Protein AF-A0A7C7H061-F1 (afdb_monomer_lite)

Secondary structure (DSSP, 8-state):
-HHHHHHTTHHHHHHHHHHHH-TTTT--SHHHHT-HHHHHHHHHHHHHH-GGGHHHHHHHHHHHHHHHHHTTSS-HHHHHHHHHHHHHTGGGG--

Sequence (95 aa):
DEGVRALSPMMPAVSSNLDSVGVPQAVAGPYVRGDIGTVRKHLEAVSSYAPEYLALYIELALVGLPFAVEKGALAPERSQEIKELLESYRSTDSI

Structure (mmCIF, N/CA/C/O backbone):
data_AF-A0A7C7H061-F1
#
_entry.id   AF-A0A7C7H061-F1
#
loop_
_atom_site.group_PDB
_atom_site.id
_atom_site.type_symbol
_atom_site.label_atom_id
_atom_site.label_alt_id
_atom_site.label_comp_id
_atom_site.label_asym_id
_atom_site.label_entity_id
_atom_site.label_seq_id
_atom_site.pdbx_PDB_ins_code
_atom_site.Cartn_x
_atom_site.Cartn_y
_atom_site.Cartn_z
_atom_site.occupancy
_atom_site.B_iso_or_equiv
_atom_site.auth_seq_id
_atom_site.auth_comp_id
_atom_site.auth_asym_id
_atom_site.auth_atom_id
_atom_site.pdbx_PDB_model_num
ATOM 1 N N . ASP A 1 1 ? -14.586 -18.060 -7.773 1.00 83.44 1 ASP A N 1
ATOM 2 C CA . ASP A 1 1 ? -14.445 -17.975 -9.245 1.00 83.44 1 ASP A CA 1
ATOM 3 C C . ASP A 1 1 ? -13.987 -16.618 -9.758 1.00 83.44 1 ASP A C 1
ATOM 5 O O . ASP A 1 1 ? -12.961 -16.559 -10.423 1.00 83.44 1 ASP A O 1
ATOM 9 N N . GLU A 1 2 ? -14.688 -15.524 -9.457 1.00 91.50 2 GLU A N 1
ATOM 10 C CA . GLU A 1 2 ? -14.324 -14.191 -9.969 1.00 91.50 2 GLU A CA 1
ATOM 11 C C . GLU A 1 2 ? -12.981 -13.674 -9.429 1.00 91.50 2 GLU A C 1
ATOM 13 O O . GLU A 1 2 ? -12.128 -13.266 -10.212 1.00 91.50 2 GLU A O 1
ATOM 18 N N . GLY A 1 3 ? -12.733 -13.807 -8.120 1.00 90.38 3 GLY A N 1
ATOM 19 C CA . GLY A 1 3 ? -11.450 -13.425 -7.516 1.00 90.38 3 GLY A CA 1
ATOM 20 C C . GLY A 1 3 ? -10.255 -14.195 -8.090 1.00 90.38 3 GLY A C 1
ATOM 21 O O . GLY A 1 3 ? -9.225 -13.601 -8.379 1.00 90.38 3 GLY A O 1
ATOM 22 N N . VAL A 1 4 ? -10.402 -15.499 -8.349 1.00 93.31 4 VAL A N 1
ATOM 23 C CA . VAL A 1 4 ? -9.344 -16.305 -8.987 1.00 93.31 4 VAL A CA 1
ATOM 24 C C . VAL A 1 4 ? -9.085 -15.827 -10.416 1.00 93.31 4 VAL A C 1
ATOM 26 O O . VAL A 1 4 ? -7.929 -15.667 -10.793 1.00 93.31 4 VAL A O 1
ATOM 29 N N . ARG A 1 5 ? -10.135 -15.529 -11.195 1.00 95.00 5 ARG A N 1
ATOM 30 C CA . ARG A 1 5 ? -9.982 -14.966 -12.549 1.00 95.00 5 ARG A CA 1
ATOM 31 C C . ARG A 1 5 ? -9.294 -13.599 -12.548 1.00 95.00 5 ARG A C 1
ATOM 33 O O . ARG A 1 5 ? -8.546 -13.316 -13.476 1.00 95.00 5 ARG A O 1
ATOM 40 N N . ALA A 1 6 ? -9.521 -12.780 -11.523 1.00 91.62 6 ALA A N 1
ATOM 41 C CA . ALA A 1 6 ? -8.875 -11.478 -11.386 1.00 91.62 6 ALA A CA 1
ATOM 42 C C . ALA A 1 6 ? -7.411 -11.585 -10.915 1.00 91.62 6 ALA A C 1
ATOM 44 O O . ALA A 1 6 ? -6.542 -10.913 -11.463 1.00 91.62 6 ALA A O 1
ATOM 45 N N . LEU A 1 7 ? -7.125 -12.436 -9.923 1.00 92.88 7 LEU A N 1
ATOM 46 C CA . LEU A 1 7 ? -5.815 -12.510 -9.262 1.00 92.88 7 LEU A CA 1
ATOM 47 C C . LEU A 1 7 ? -4.822 -13.444 -9.963 1.00 92.88 7 LEU A C 1
ATOM 49 O O . LEU A 1 7 ? -3.625 -13.168 -9.972 1.00 92.88 7 LEU A O 1
ATOM 53 N N . SER A 1 8 ? -5.290 -14.540 -10.567 1.00 95.81 8 SER A N 1
ATOM 54 C CA . SER A 1 8 ? -4.427 -15.516 -11.245 1.00 95.81 8 SER A CA 1
ATOM 55 C C . SER A 1 8 ? -3.492 -14.896 -12.298 1.00 95.81 8 SER A C 1
ATOM 57 O O . SER A 1 8 ? -2.301 -15.209 -12.246 1.00 95.81 8 SER A O 1
ATOM 59 N N . PRO A 1 9 ? -3.932 -13.981 -13.191 1.00 95.31 9 PRO A N 1
ATOM 60 C CA . PRO A 1 9 ? -3.025 -13.347 -14.151 1.00 95.31 9 PRO A CA 1
ATOM 61 C C . PRO A 1 9 ? -2.053 -12.338 -13.519 1.00 95.31 9 PRO A C 1
ATOM 63 O O . PRO A 1 9 ? -1.070 -11.967 -14.158 1.00 95.31 9 PRO A O 1
ATOM 66 N N . MET A 1 10 ? -2.271 -11.901 -12.272 1.00 94.69 10 MET A N 1
ATOM 67 C CA . MET A 1 10 ? -1.364 -10.955 -11.612 1.00 94.69 10 MET A CA 1
ATOM 68 C C . MET A 1 10 ? -0.028 -11.605 -11.248 1.00 94.69 10 MET A C 1
ATOM 70 O O . MET A 1 10 ? 1.004 -10.954 -11.359 1.00 94.69 10 MET A O 1
ATOM 74 N N . MET A 1 11 ? -0.020 -12.887 -10.871 1.00 94.12 11 MET A N 1
ATOM 75 C CA . MET A 1 11 ? 1.212 -13.601 -10.506 1.00 94.12 11 MET A CA 1
ATOM 76 C C . MET A 1 11 ? 2.256 -13.628 -11.640 1.00 94.12 11 MET A C 1
ATOM 78 O O . MET A 1 11 ? 3.379 -13.172 -11.414 1.00 94.12 11 MET A O 1
ATOM 82 N N . PRO A 1 12 ? 1.930 -14.078 -12.872 1.00 95.94 12 PRO A N 1
ATOM 83 C CA . PRO A 1 12 ? 2.887 -14.019 -13.975 1.00 95.94 12 PRO A CA 1
ATOM 84 C C . PRO A 1 12 ? 3.238 -12.578 -14.371 1.00 95.94 12 PRO A C 1
ATOM 86 O O . PRO A 1 12 ? 4.378 -12.326 -14.752 1.00 95.94 12 PRO A O 1
ATOM 89 N N . ALA A 1 13 ? 2.316 -11.617 -14.233 1.00 94.44 13 ALA A N 1
ATOM 90 C CA . ALA A 1 13 ? 2.614 -10.208 -14.495 1.00 94.44 13 ALA A CA 1
ATOM 91 C C . ALA A 1 13 ? 3.655 -9.638 -13.513 1.00 94.44 13 ALA A C 1
ATOM 93 O O . ALA A 1 13 ? 4.556 -8.914 -13.928 1.00 94.44 13 ALA A O 1
ATOM 94 N N . VAL A 1 14 ? 3.577 -9.999 -12.226 1.00 94.00 14 VAL A N 1
ATOM 95 C CA . VAL A 1 14 ? 4.584 -9.621 -11.220 1.00 94.00 14 VAL A CA 1
ATOM 96 C C . VAL A 1 14 ? 5.954 -10.192 -11.588 1.00 94.00 14 VAL A C 1
ATOM 98 O O . VAL A 1 14 ? 6.928 -9.442 -11.592 1.00 94.00 14 VAL A O 1
ATOM 101 N N . SER A 1 15 ? 6.027 -11.476 -11.961 1.00 96.56 15 SER A N 1
ATOM 102 C CA . SER A 1 15 ? 7.283 -12.105 -12.401 1.00 96.56 15 SER A CA 1
ATOM 103 C C . SER A 1 15 ? 7.861 -11.406 -13.632 1.00 96.56 15 SER A C 1
ATOM 105 O O . SER A 1 15 ? 9.020 -11.008 -13.633 1.00 96.56 15 SER A O 1
ATOM 107 N N . SER A 1 16 ? 7.033 -11.179 -14.656 1.00 96.88 16 SER A N 1
ATOM 108 C CA . SER A 1 16 ? 7.465 -10.527 -15.894 1.00 96.88 16 SER A CA 1
ATOM 109 C C . SER A 1 16 ? 7.971 -9.102 -15.659 1.00 96.88 16 SER A C 1
ATOM 111 O O . SER A 1 16 ? 8.944 -8.688 -16.289 1.00 96.88 16 SER A O 1
ATOM 113 N N . ASN A 1 17 ? 7.327 -8.339 -14.769 1.00 94.75 17 ASN A N 1
ATOM 114 C CA . ASN A 1 17 ? 7.776 -6.993 -14.413 1.00 94.75 17 ASN A CA 1
ATOM 115 C C . ASN A 1 17 ? 9.126 -7.037 -13.694 1.00 94.75 17 ASN A C 1
ATOM 117 O O . ASN A 1 17 ? 10.001 -6.227 -13.997 1.00 94.75 17 ASN A O 1
ATOM 121 N N . LEU A 1 18 ? 9.305 -7.989 -12.776 1.00 95.69 18 LEU A N 1
ATOM 122 C CA . LEU A 1 18 ? 10.568 -8.171 -12.071 1.00 95.69 18 LEU A CA 1
ATOM 123 C C . LEU A 1 18 ? 11.715 -8.460 -13.048 1.00 95.69 18 LEU A C 1
ATOM 125 O O . LEU A 1 18 ? 12.742 -7.791 -12.969 1.00 95.69 18 LEU A O 1
ATOM 129 N N . ASP A 1 19 ? 11.508 -9.366 -14.004 1.00 97.62 19 ASP A N 1
ATOM 130 C CA . ASP A 1 19 ? 12.517 -9.720 -15.012 1.00 97.62 19 ASP A CA 1
ATOM 131 C C . ASP A 1 19 ? 12.850 -8.552 -15.953 1.00 97.62 19 ASP A C 1
ATOM 133 O O . ASP A 1 19 ? 13.988 -8.404 -16.396 1.00 97.62 19 ASP A O 1
ATOM 137 N N . SER A 1 20 ? 11.860 -7.712 -16.266 1.00 97.06 20 SER A N 1
ATOM 138 C CA . SER A 1 20 ? 12.008 -6.655 -17.273 1.00 97.06 20 SER A CA 1
ATOM 139 C C . SER A 1 20 ? 12.668 -5.387 -16.736 1.00 97.06 20 SER A C 1
ATOM 141 O O . SER A 1 20 ? 13.448 -4.757 -17.448 1.00 97.06 20 SER A O 1
ATOM 143 N N . VAL A 1 21 ? 12.316 -4.964 -15.515 1.00 95.62 21 VAL A N 1
ATOM 144 C CA . VAL A 1 21 ? 12.733 -3.655 -14.977 1.00 95.62 21 VAL A CA 1
ATOM 145 C C . VAL A 1 21 ? 13.384 -3.720 -13.596 1.00 95.62 21 VAL A C 1
ATOM 147 O O . VAL A 1 21 ? 13.908 -2.707 -13.133 1.00 95.62 21 VAL A O 1
ATOM 150 N N . GLY A 1 22 ? 13.382 -4.883 -12.939 1.00 95.38 22 GLY A N 1
ATOM 151 C CA . GLY A 1 22 ? 13.961 -5.056 -11.609 1.00 95.38 22 GLY A CA 1
ATOM 152 C C . GLY A 1 22 ? 13.260 -4.248 -10.509 1.00 95.38 22 GLY A C 1
ATOM 153 O O . GLY A 1 22 ? 12.218 -3.622 -10.710 1.00 95.38 22 GLY A O 1
ATOM 154 N N . VAL A 1 23 ? 13.838 -4.266 -9.309 1.00 93.56 23 VAL A N 1
ATOM 155 C CA . VAL A 1 23 ? 13.406 -3.453 -8.157 1.00 93.56 23 VAL A CA 1
ATOM 156 C C . VAL A 1 23 ? 14.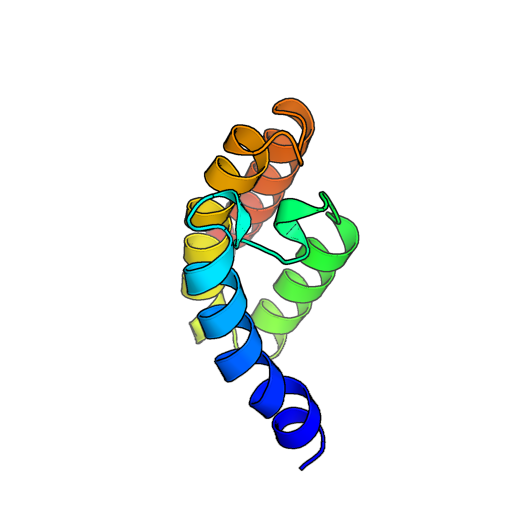223 -2.152 -8.144 1.00 93.56 23 VAL A C 1
ATOM 158 O O . VAL A 1 23 ? 15.420 -2.219 -8.424 1.00 93.56 23 VAL A O 1
ATOM 161 N N . PRO A 1 24 ? 13.618 -0.982 -7.847 1.00 93.81 24 PRO A N 1
ATOM 162 C CA . PRO A 1 24 ? 12.236 -0.777 -7.382 1.00 93.81 24 PRO A CA 1
ATOM 163 C C . PRO A 1 24 ? 11.160 -0.684 -8.477 1.00 93.81 24 PRO A C 1
ATOM 165 O O . PRO A 1 24 ? 9.968 -0.569 -8.176 1.00 93.81 24 PRO A O 1
ATOM 168 N N . GLN A 1 25 ? 11.533 -0.782 -9.751 1.00 94.50 25 GLN A N 1
ATOM 169 C CA . GLN A 1 25 ? 10.681 -0.319 -10.855 1.00 94.50 25 GLN A CA 1
ATOM 170 C C . GLN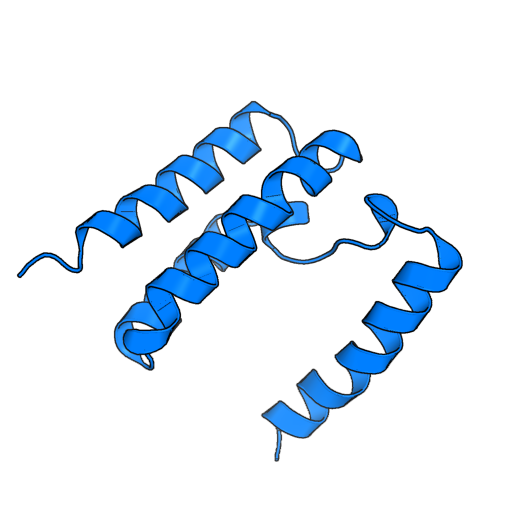 A 1 25 ? 9.463 -1.220 -11.059 1.00 94.50 25 GLN A C 1
ATOM 172 O O . GLN A 1 25 ? 8.374 -0.722 -11.361 1.00 94.50 25 GLN A O 1
ATOM 177 N N . ALA A 1 26 ? 9.622 -2.513 -10.785 1.00 93.69 26 ALA A N 1
ATOM 178 C CA . ALA A 1 26 ? 8.584 -3.530 -10.855 1.00 93.69 26 ALA A CA 1
ATOM 179 C C . ALA A 1 26 ? 7.508 -3.400 -9.763 1.00 93.69 26 ALA A C 1
ATOM 181 O O . ALA A 1 26 ? 6.413 -3.943 -9.920 1.00 93.69 26 ALA A O 1
ATOM 182 N N . VAL A 1 27 ? 7.7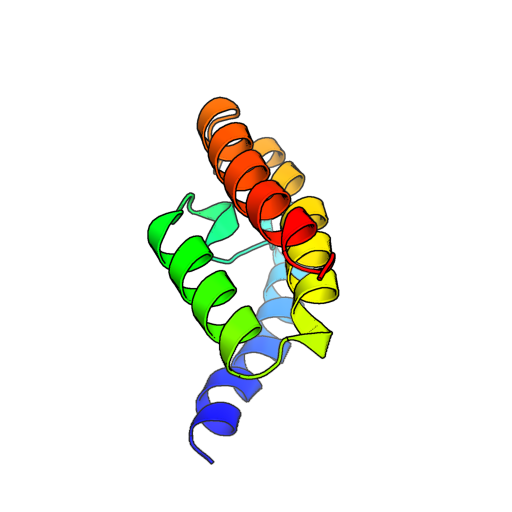85 -2.694 -8.658 1.00 91.75 27 VAL A N 1
ATOM 183 C CA . VAL A 1 27 ? 6.844 -2.577 -7.535 1.00 91.75 27 VAL A CA 1
ATOM 184 C C . VAL A 1 27 ? 5.643 -1.736 -7.963 1.00 91.75 27 VAL A C 1
ATOM 186 O O . VAL A 1 27 ? 5.792 -0.609 -8.433 1.00 91.75 27 VAL A O 1
ATOM 189 N N . ALA A 1 28 ? 4.433 -2.258 -7.789 1.00 89.75 28 ALA A N 1
ATOM 190 C CA . ALA A 1 28 ? 3.187 -1.596 -8.163 1.00 89.75 28 ALA A CA 1
ATOM 191 C C . ALA A 1 28 ? 2.158 -1.676 -7.029 1.00 89.75 28 ALA A C 1
ATOM 193 O O . ALA A 1 28 ? 2.363 -2.352 -6.025 1.00 89.75 28 ALA A O 1
ATOM 194 N N . GLY A 1 29 ? 1.032 -0.985 -7.200 1.00 90.25 29 GLY A N 1
ATOM 195 C CA . GLY A 1 29 ? -0.080 -1.016 -6.253 1.00 90.25 29 GLY A CA 1
ATOM 196 C C . GLY A 1 29 ? -0.508 0.374 -5.785 1.00 90.25 29 GLY A C 1
ATOM 197 O O . GLY A 1 29 ? 0.042 1.383 -6.233 1.00 90.25 29 GLY A O 1
ATOM 198 N N . PRO A 1 30 ? -1.513 0.442 -4.899 1.00 92.19 30 PRO A N 1
ATOM 199 C CA . PRO A 1 30 ? -2.084 1.709 -4.449 1.00 92.19 30 PRO A CA 1
ATOM 200 C C . PRO A 1 30 ? -1.091 2.556 -3.643 1.00 92.19 30 PRO A C 1
ATOM 202 O O . PRO A 1 30 ? -1.105 3.776 -3.776 1.00 92.19 30 PRO A O 1
ATOM 205 N N . TYR A 1 31 ? -0.188 1.931 -2.877 1.00 88.12 31 TYR A N 1
ATOM 206 C CA . TYR A 1 31 ? 0.859 2.642 -2.128 1.00 88.12 31 TYR A CA 1
ATOM 207 C C . TYR A 1 31 ? 1.790 3.396 -3.073 1.00 88.12 31 TYR A C 1
ATOM 209 O O . TYR A 1 31 ? 2.051 4.578 -2.890 1.00 88.12 31 TYR A O 1
ATOM 217 N N . VAL A 1 32 ? 2.214 2.712 -4.141 1.00 87.94 32 VAL A N 1
ATOM 218 C CA . VAL A 1 32 ? 3.135 3.250 -5.143 1.00 87.94 32 VAL A CA 1
ATOM 219 C C . VAL A 1 32 ? 2.555 4.454 -5.873 1.00 87.94 32 VAL A C 1
ATOM 221 O O . VAL A 1 32 ? 3.287 5.380 -6.197 1.00 87.94 32 VAL A O 1
ATOM 224 N N . ARG A 1 33 ? 1.244 4.445 -6.130 1.00 91.88 33 ARG A N 1
ATOM 225 C CA . ARG A 1 33 ? 0.547 5.550 -6.802 1.00 91.88 33 ARG A CA 1
ATOM 226 C C . ARG A 1 33 ? 0.119 6.674 -5.856 1.00 91.88 33 ARG A C 1
ATOM 228 O O . ARG A 1 33 ? -0.396 7.683 -6.320 1.00 91.88 33 ARG A O 1
ATOM 235 N N . GLY A 1 34 ? 0.293 6.510 -4.545 1.00 92.12 34 GLY A N 1
ATOM 236 C CA . GLY A 1 34 ? -0.164 7.491 -3.560 1.00 92.12 34 GLY A CA 1
ATOM 237 C C . GLY A 1 34 ? -1.683 7.516 -3.348 1.00 92.12 34 GLY A C 1
ATOM 238 O O . GLY A 1 34 ? -2.217 8.506 -2.827 1.00 92.12 34 GLY A O 1
ATOM 239 N N . ASP A 1 35 ? -2.382 6.437 -3.721 1.00 96.31 35 ASP A N 1
ATOM 240 C CA . ASP A 1 35 ? -3.840 6.286 -3.646 1.00 96.31 35 ASP A CA 1
ATOM 241 C C . ASP A 1 35 ? -4.300 6.039 -2.193 1.00 96.31 35 ASP A C 1
ATOM 243 O O . ASP A 1 35 ? -4.828 4.974 -1.861 1.00 96.31 35 ASP A O 1
ATOM 247 N N . ILE A 1 36 ? -4.119 7.020 -1.300 1.00 96.12 36 ILE A N 1
ATOM 248 C CA . ILE A 1 36 ? -4.411 6.878 0.141 1.00 96.12 36 ILE A CA 1
ATOM 249 C C . ILE A 1 36 ? -5.856 6.438 0.421 1.00 96.12 36 ILE A C 1
ATOM 251 O O . ILE A 1 36 ? -6.111 5.678 1.350 1.00 96.12 36 ILE A O 1
ATOM 255 N N . GLY A 1 37 ? -6.812 6.878 -0.407 1.00 97.19 37 GLY A N 1
ATOM 256 C CA . GLY A 1 37 ? -8.217 6.494 -0.280 1.00 97.19 37 GLY A CA 1
ATOM 257 C C . GLY A 1 37 ? -8.438 5.003 -0.538 1.00 97.19 37 GLY A C 1
ATOM 258 O O . GLY A 1 37 ? -9.241 4.375 0.144 1.00 97.19 37 GLY A O 1
ATOM 259 N N . THR A 1 38 ? -7.692 4.416 -1.476 1.00 97.38 38 THR A N 1
ATOM 260 C CA . THR A 1 38 ? -7.709 2.968 -1.730 1.00 97.38 38 THR A CA 1
ATOM 261 C C . THR A 1 38 ? -7.038 2.212 -0.588 1.00 97.38 38 THR A C 1
ATOM 263 O O . THR A 1 38 ? -7.577 1.211 -0.128 1.00 97.38 38 THR A O 1
ATOM 266 N N . VAL A 1 39 ? -5.913 2.723 -0.074 1.00 97.00 39 VAL A N 1
ATOM 267 C CA . VAL A 1 39 ? -5.224 2.136 1.088 1.00 97.00 39 VAL A CA 1
ATOM 268 C C . VAL A 1 39 ? -6.147 2.085 2.308 1.00 97.00 39 VAL A C 1
ATOM 270 O O . VAL A 1 39 ? -6.239 1.043 2.951 1.00 97.00 39 VAL A O 1
ATOM 273 N N . ARG A 1 40 ? -6.891 3.163 2.582 1.00 97.75 40 ARG A N 1
ATOM 274 C CA . ARG A 1 40 ? -7.891 3.205 3.659 1.00 97.75 40 ARG A CA 1
ATOM 275 C C . ARG A 1 40 ? -8.984 2.152 3.472 1.00 97.75 40 ARG A C 1
ATOM 277 O O . ARG A 1 40 ? -9.243 1.391 4.394 1.00 97.75 40 ARG A O 1
ATOM 284 N N . LYS A 1 41 ? -9.570 2.056 2.274 1.00 98.19 41 LYS A N 1
ATOM 285 C CA . LYS A 1 41 ? -10.608 1.052 1.973 1.00 98.19 41 LYS A CA 1
ATOM 286 C C . LYS A 1 41 ? -10.109 -0.379 2.167 1.00 98.19 41 LYS A C 1
ATOM 288 O O . LYS A 1 41 ? -10.854 -1.231 2.637 1.00 98.19 41 LYS A O 1
ATOM 293 N N . HIS A 1 42 ? -8.858 -0.653 1.805 1.00 97.38 42 HIS A N 1
ATOM 294 C CA . HIS A 1 42 ? -8.255 -1.959 2.053 1.00 97.38 42 HIS A CA 1
ATOM 295 C C . HIS A 1 42 ? -8.090 -2.232 3.551 1.00 97.38 42 HIS A C 1
ATOM 297 O O . HIS A 1 42 ? -8.447 -3.315 3.994 1.00 97.38 42 HIS A O 1
ATOM 303 N N . LEU A 1 43 ? -7.592 -1.263 4.327 1.00 97.38 43 LEU A N 1
ATOM 304 C CA . LEU A 1 43 ? -7.455 -1.390 5.782 1.00 97.38 43 LEU A CA 1
ATOM 305 C C . LEU A 1 43 ? -8.808 -1.647 6.457 1.00 97.38 43 LEU A C 1
ATOM 307 O O . LEU A 1 43 ? -8.921 -2.560 7.269 1.00 97.38 43 LEU A O 1
ATOM 311 N N . GLU A 1 44 ? -9.847 -0.900 6.074 1.00 97.75 44 GLU A N 1
ATOM 312 C CA . GLU A 1 44 ? -11.225 -1.105 6.543 1.00 97.75 44 GLU A CA 1
ATOM 313 C C . GLU A 1 44 ? -11.737 -2.511 6.199 1.00 97.75 44 GLU A C 1
ATOM 315 O O . GLU A 1 44 ? -12.307 -3.190 7.054 1.00 97.75 44 GLU A O 1
ATOM 320 N N . ALA A 1 45 ? -11.505 -2.975 4.967 1.00 97.56 45 ALA A N 1
ATOM 321 C CA . ALA A 1 45 ? -11.926 -4.300 4.528 1.00 97.56 45 ALA A CA 1
ATOM 322 C C . ALA A 1 45 ? -11.184 -5.420 5.273 1.00 97.56 45 ALA A C 1
ATOM 324 O O . ALA A 1 45 ? -11.823 -6.338 5.776 1.00 97.56 45 ALA A O 1
ATOM 325 N N . VAL A 1 46 ? -9.855 -5.348 5.383 1.00 97.31 46 VAL A N 1
ATOM 326 C CA . VAL A 1 46 ? -9.066 -6.364 6.095 1.00 97.31 46 VAL A CA 1
ATOM 327 C C . VAL A 1 46 ? -9.442 -6.381 7.575 1.00 97.31 46 VAL A C 1
ATOM 329 O O . VAL A 1 46 ? -9.740 -7.447 8.097 1.00 97.31 46 VAL A O 1
ATOM 332 N N . SER A 1 47 ? -9.545 -5.217 8.224 1.00 96.56 47 SER A N 1
ATOM 333 C CA . SER A 1 47 ? -9.971 -5.115 9.627 1.00 96.56 47 SER A CA 1
ATOM 334 C C . SER A 1 47 ? -11.366 -5.708 9.869 1.00 96.56 47 SER A C 1
ATOM 336 O O . SER A 1 47 ? -11.589 -6.331 10.902 1.00 96.56 47 SER A O 1
ATOM 338 N N . SER A 1 48 ? -12.293 -5.565 8.915 1.00 96.88 48 SER A N 1
ATOM 339 C CA . SER A 1 48 ? -13.670 -6.058 9.067 1.00 96.88 48 SER A CA 1
ATOM 340 C C . SER A 1 48 ? -13.841 -7.540 8.726 1.00 96.88 48 SER A C 1
ATOM 342 O O . SER A 1 48 ? -14.631 -8.227 9.368 1.00 96.88 48 SER A O 1
ATOM 344 N N . TYR A 1 49 ? -13.162 -8.026 7.682 1.00 97.19 49 TYR A N 1
ATOM 345 C CA . TYR A 1 49 ? -13.422 -9.352 7.107 1.00 97.19 49 TYR A CA 1
ATOM 346 C C . TYR A 1 49 ? -12.344 -10.393 7.415 1.00 97.19 49 TYR A C 1
ATOM 348 O O . TYR A 1 49 ? -12.638 -11.583 7.329 1.00 97.19 49 TYR A O 1
ATOM 356 N N . ALA A 1 50 ? -11.117 -9.969 7.717 1.00 96.62 50 ALA A N 1
ATOM 357 C CA . ALA A 1 50 ? -9.998 -10.860 8.019 1.00 96.62 50 ALA A CA 1
ATOM 358 C C . ALA A 1 50 ? -8.976 -10.170 8.949 1.00 96.62 50 ALA A C 1
ATOM 360 O O . ALA A 1 50 ? -7.829 -9.931 8.542 1.00 96.62 50 ALA A O 1
ATOM 361 N N . PRO A 1 51 ? -9.395 -9.775 10.169 1.00 95.81 51 PRO A N 1
ATOM 362 C CA . PRO A 1 51 ? -8.558 -9.022 11.105 1.00 95.81 51 PRO A CA 1
ATOM 363 C C . PRO A 1 51 ? -7.229 -9.722 11.424 1.00 95.81 51 PRO A C 1
ATOM 365 O O . PRO A 1 51 ? -6.219 -9.054 11.622 1.00 95.81 51 PRO A O 1
ATOM 368 N N . GLU A 1 52 ? -7.176 -11.054 11.368 1.00 96.06 52 GLU A N 1
ATOM 369 C CA . GLU A 1 52 ? -5.957 -11.850 11.543 1.00 96.06 52 GLU A CA 1
ATOM 370 C C . GLU A 1 52 ? -4.846 -11.534 10.522 1.00 96.06 52 GLU A C 1
ATOM 372 O O . GLU A 1 52 ? -3.673 -11.817 10.775 1.00 96.06 52 GLU A O 1
ATOM 377 N N . TYR A 1 53 ? -5.186 -10.930 9.378 1.00 97.00 53 TYR A N 1
ATOM 378 C CA . TYR A 1 53 ? -4.230 -10.512 8.350 1.00 97.00 53 TYR A CA 1
ATOM 379 C C . TYR A 1 53 ? -3.916 -9.014 8.376 1.00 97.00 53 TYR A C 1
ATOM 381 O O . TYR A 1 53 ? -3.101 -8.560 7.569 1.00 97.00 53 TYR A O 1
ATOM 389 N N . LEU A 1 54 ? -4.514 -8.238 9.287 1.00 97.19 54 LEU A N 1
ATOM 390 C CA . LEU A 1 54 ? -4.319 -6.788 9.347 1.00 97.19 54 LEU A CA 1
ATOM 391 C C . LEU A 1 54 ? -2.848 -6.427 9.575 1.00 97.19 54 LEU A C 1
ATOM 393 O O . LEU A 1 54 ? -2.280 -5.642 8.812 1.00 97.19 54 LEU A O 1
ATOM 397 N N . ALA A 1 55 ? -2.209 -7.068 10.556 1.00 96.50 55 ALA A N 1
ATOM 398 C CA . ALA A 1 55 ? -0.789 -6.877 10.831 1.00 96.50 55 ALA A CA 1
ATOM 399 C C . ALA A 1 55 ? 0.079 -7.205 9.603 1.00 96.50 55 ALA A C 1
ATOM 401 O O . ALA A 1 55 ? 0.937 -6.411 9.223 1.00 96.50 55 ALA A O 1
ATOM 402 N N . LEU A 1 56 ? -0.188 -8.326 8.919 1.00 97.00 56 LEU A N 1
ATOM 403 C CA . LEU A 1 56 ? 0.547 -8.718 7.711 1.00 97.00 56 LEU A CA 1
ATOM 404 C C . LEU A 1 56 ? 0.384 -7.692 6.580 1.00 97.00 56 LEU A C 1
ATOM 406 O O . LEU A 1 56 ? 1.364 -7.323 5.935 1.00 97.00 56 LEU A O 1
ATOM 410 N N . TYR A 1 57 ? -0.841 -7.223 6.338 1.00 96.69 57 TYR A N 1
ATOM 411 C C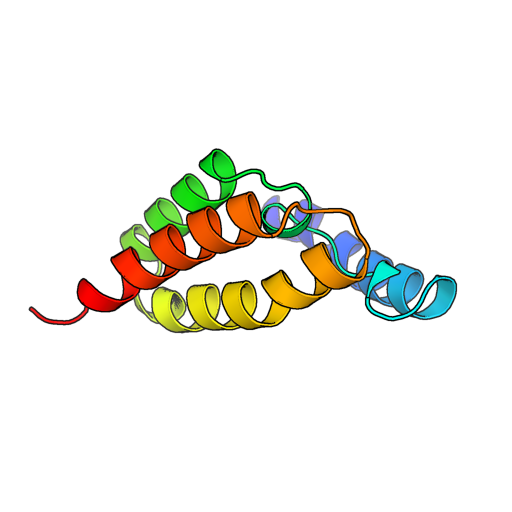A . TYR A 1 57 ? -1.118 -6.210 5.321 1.00 96.69 57 TYR A CA 1
ATOM 412 C C . TYR A 1 57 ? -0.337 -4.917 5.592 1.00 96.69 57 TYR A C 1
ATOM 414 O O . TYR A 1 57 ? 0.284 -4.368 4.679 1.00 96.69 57 TYR A O 1
ATOM 422 N N . ILE A 1 58 ? -0.339 -4.458 6.849 1.00 96.50 58 ILE A N 1
ATOM 423 C CA . ILE A 1 58 ? 0.383 -3.256 7.276 1.00 96.50 58 ILE A CA 1
ATOM 424 C C . ILE A 1 58 ? 1.888 -3.418 7.053 1.00 96.50 58 ILE A C 1
ATOM 426 O O . ILE A 1 58 ? 2.505 -2.539 6.452 1.00 96.50 58 ILE A O 1
ATOM 430 N N . GLU A 1 59 ? 2.480 -4.536 7.479 1.00 96.50 59 GLU A N 1
ATOM 431 C CA . GLU A 1 59 ? 3.919 -4.769 7.305 1.00 96.50 59 GLU A CA 1
ATOM 432 C C . GLU A 1 59 ? 4.319 -4.817 5.826 1.00 96.50 59 GLU A C 1
ATOM 434 O O . GLU A 1 59 ? 5.289 -4.173 5.424 1.00 96.50 59 GLU A O 1
ATOM 439 N N . LEU A 1 60 ? 3.541 -5.501 4.980 1.00 95.06 60 LEU A N 1
ATOM 440 C CA . LEU A 1 60 ? 3.803 -5.541 3.538 1.00 95.06 60 LEU A CA 1
ATOM 441 C C . LEU A 1 60 ? 3.727 -4.148 2.899 1.00 95.06 60 LEU A C 1
ATOM 443 O O . LEU A 1 60 ? 4.546 -3.816 2.039 1.00 95.06 60 LEU A O 1
ATOM 447 N N . ALA A 1 61 ? 2.771 -3.318 3.324 1.00 94.50 61 ALA A N 1
ATOM 448 C CA . ALA A 1 61 ? 2.648 -1.947 2.843 1.00 94.50 61 ALA A CA 1
ATOM 449 C C . ALA A 1 61 ? 3.846 -1.083 3.269 1.00 94.50 61 ALA A C 1
ATOM 451 O O . ALA A 1 61 ? 4.402 -0.363 2.439 1.00 94.50 61 ALA A O 1
ATOM 452 N N . LEU A 1 62 ? 4.280 -1.188 4.529 1.00 95.25 62 LEU A N 1
ATOM 453 C CA . LEU A 1 62 ? 5.427 -0.445 5.062 1.00 95.25 62 LEU A CA 1
ATOM 454 C C . LEU A 1 62 ? 6.746 -0.851 4.399 1.00 95.25 62 LEU A C 1
ATOM 456 O O . LEU A 1 62 ? 7.570 0.017 4.128 1.00 95.25 62 LEU A O 1
ATOM 460 N N . VAL A 1 63 ? 6.930 -2.136 4.083 1.00 93.75 63 VAL A N 1
ATOM 461 C CA . VAL A 1 63 ? 8.096 -2.622 3.323 1.00 93.75 63 VAL A CA 1
ATOM 462 C C . VAL A 1 63 ? 8.069 -2.129 1.873 1.00 93.75 63 VAL A C 1
ATOM 464 O O . VAL A 1 63 ? 9.116 -1.833 1.304 1.00 93.75 63 VAL A O 1
ATOM 467 N N . GLY A 1 64 ? 6.886 -2.016 1.262 1.00 92.00 64 GLY A N 1
ATOM 468 C CA . GLY A 1 64 ? 6.740 -1.569 -0.126 1.00 92.00 64 GLY A CA 1
ATOM 469 C C . GLY A 1 64 ? 6.879 -0.056 -0.331 1.00 92.00 64 GLY A C 1
ATOM 470 O O . GLY A 1 64 ? 7.265 0.387 -1.414 1.00 92.00 64 GLY A O 1
ATOM 471 N N . LEU A 1 65 ? 6.560 0.747 0.685 1.00 94.00 65 LEU A N 1
ATOM 472 C CA . LEU A 1 65 ? 6.486 2.206 0.585 1.00 94.00 65 LEU A CA 1
ATOM 473 C C . LEU A 1 65 ? 7.827 2.886 0.229 1.00 94.00 65 LEU A C 1
ATOM 475 O O . LEU A 1 65 ? 7.816 3.753 -0.648 1.00 94.00 65 LEU A O 1
ATOM 479 N N . PRO A 1 66 ? 8.986 2.478 0.792 1.00 94.38 66 PRO A N 1
ATOM 480 C CA . PRO A 1 66 ? 10.285 3.026 0.406 1.00 94.38 66 PRO A CA 1
ATOM 481 C C . PRO A 1 66 ? 10.589 2.873 -1.086 1.00 94.38 66 PRO A C 1
ATOM 483 O O . PRO A 1 66 ? 11.099 3.811 -1.692 1.00 94.38 66 PRO A O 1
ATOM 486 N N . PHE A 1 67 ? 10.200 1.755 -1.713 1.00 94.50 67 PHE A N 1
ATOM 487 C CA . PHE A 1 67 ? 10.414 1.542 -3.149 1.00 94.50 67 PHE A CA 1
ATOM 488 C C . PHE A 1 67 ? 9.633 2.537 -4.016 1.00 94.50 67 PHE A C 1
ATOM 490 O O . PHE A 1 67 ? 10.078 2.891 -5.106 1.00 94.50 67 PHE A O 1
ATOM 497 N N . ALA A 1 68 ? 8.476 3.014 -3.544 1.00 94.06 68 ALA A N 1
ATOM 498 C CA . ALA A 1 68 ? 7.699 4.031 -4.246 1.00 94.06 68 ALA A CA 1
ATOM 499 C C . ALA A 1 68 ? 8.418 5.388 -4.281 1.00 94.06 68 ALA A C 1
ATOM 501 O O . ALA A 1 68 ? 8.387 6.075 -5.305 1.00 94.06 68 ALA A O 1
ATOM 502 N N . VAL A 1 69 ? 9.079 5.743 -3.176 1.00 95.56 69 VAL A N 1
ATOM 503 C CA . VAL A 1 69 ? 9.896 6.958 -3.065 1.00 95.56 69 VAL A CA 1
ATOM 504 C C . VAL A 1 69 ? 11.188 6.804 -3.864 1.00 95.56 69 VAL A C 1
ATOM 506 O O . VAL A 1 69 ? 11.522 7.683 -4.653 1.00 95.56 69 VAL A O 1
ATOM 509 N N . GLU A 1 70 ? 11.876 5.665 -3.730 1.00 95.06 70 GLU A N 1
ATOM 510 C CA . GLU A 1 70 ? 13.136 5.371 -4.426 1.00 95.06 70 GLU A CA 1
ATOM 511 C C . GLU A 1 70 ? 12.990 5.468 -5.949 1.00 95.06 70 GLU A C 1
ATOM 513 O O . GLU A 1 70 ? 13.849 6.032 -6.624 1.00 95.06 70 GLU A O 1
ATOM 518 N N . LYS A 1 71 ? 11.862 4.997 -6.499 1.00 93.75 71 LYS A N 1
ATOM 519 C CA . LYS A 1 71 ? 11.585 5.104 -7.938 1.00 93.75 71 LYS A CA 1
ATOM 520 C C . LYS A 1 71 ? 10.971 6.433 -8.385 1.00 93.75 71 LYS A C 1
ATOM 522 O O . LYS A 1 71 ? 10.585 6.562 -9.546 1.00 93.75 71 LYS A O 1
ATOM 527 N N . GLY A 1 72 ? 10.823 7.397 -7.475 1.00 93.44 72 GLY A N 1
ATOM 528 C CA . GLY A 1 72 ? 10.270 8.724 -7.756 1.00 93.44 72 GLY A CA 1
ATOM 529 C C . GLY A 1 72 ? 8.771 8.746 -8.077 1.00 93.44 72 GLY A C 1
ATOM 530 O O . GLY A 1 72 ? 8.277 9.745 -8.592 1.00 93.44 72 GLY A O 1
ATOM 531 N N . ALA A 1 73 ? 8.036 7.664 -7.797 1.00 93.50 73 ALA A N 1
ATOM 532 C CA . ALA A 1 73 ? 6.593 7.589 -8.046 1.00 93.50 73 ALA A CA 1
ATOM 533 C C . ALA A 1 73 ? 5.759 8.233 -6.927 1.00 93.50 73 ALA A C 1
ATOM 535 O O . ALA A 1 73 ? 4.585 8.540 -7.134 1.00 93.50 73 ALA A O 1
ATOM 536 N N . LEU A 1 74 ? 6.359 8.436 -5.753 1.00 95.38 74 LEU A N 1
ATOM 537 C CA . LEU A 1 74 ? 5.693 8.968 -4.574 1.00 95.38 74 LEU A CA 1
ATOM 538 C C . LEU A 1 74 ? 6.558 10.035 -3.902 1.00 95.38 74 LEU A C 1
ATOM 540 O O . LEU A 1 74 ? 7.728 9.797 -3.607 1.00 95.38 74 LEU A O 1
ATOM 544 N N . ALA A 1 75 ? 5.968 11.198 -3.627 1.00 95.69 75 ALA A N 1
ATOM 545 C CA . ALA A 1 75 ? 6.627 12.239 -2.847 1.00 95.69 75 ALA A CA 1
ATOM 546 C C . ALA A 1 75 ? 6.862 11.763 -1.396 1.00 95.69 75 ALA A C 1
ATOM 548 O O . ALA A 1 75 ? 5.975 11.103 -0.836 1.00 95.69 75 ALA A O 1
ATOM 549 N N . PRO A 1 76 ? 8.001 12.099 -0.761 1.00 95.75 76 PRO A N 1
ATOM 550 C CA . PRO A 1 76 ? 8.290 11.713 0.622 1.00 95.75 76 PRO A CA 1
ATOM 551 C C . PRO A 1 76 ? 7.189 12.105 1.617 1.00 95.75 76 PRO A C 1
ATOM 553 O O . PRO A 1 76 ? 6.858 11.329 2.509 1.00 95.75 76 PRO A O 1
ATOM 556 N N . GLU A 1 77 ? 6.562 13.264 1.428 1.00 96.31 77 GLU A N 1
ATOM 557 C CA . GLU A 1 77 ? 5.480 13.766 2.280 1.00 96.31 77 GLU A CA 1
ATOM 558 C C . GLU A 1 77 ? 4.245 12.867 2.170 1.00 96.31 77 GLU A C 1
ATOM 560 O O . GLU A 1 77 ? 3.667 12.449 3.171 1.00 96.31 77 GLU A O 1
ATOM 565 N N . ARG A 1 78 ? 3.886 12.474 0.943 1.00 96.69 78 ARG A N 1
ATOM 566 C CA . ARG A 1 78 ? 2.758 11.571 0.702 1.00 96.69 78 ARG A CA 1
ATOM 567 C C . ARG A 1 78 ? 3.038 10.154 1.202 1.00 96.69 78 ARG A C 1
ATOM 569 O O . ARG A 1 78 ? 2.128 9.474 1.671 1.00 96.69 78 ARG A O 1
ATOM 576 N N . SER A 1 79 ? 4.290 9.711 1.115 1.00 96.62 79 SER A N 1
ATOM 577 C CA . SER A 1 79 ? 4.746 8.478 1.756 1.00 96.62 79 SER A CA 1
ATOM 578 C C . SER A 1 79 ? 4.541 8.548 3.270 1.00 96.62 79 SER A C 1
ATOM 580 O O . SER A 1 79 ? 3.999 7.619 3.862 1.00 96.62 79 SER A O 1
ATOM 582 N N . GLN A 1 80 ? 4.904 9.663 3.901 1.00 97.06 80 GLN A N 1
ATOM 583 C CA . GLN A 1 80 ? 4.722 9.844 5.338 1.00 97.06 80 GLN A CA 1
ATOM 584 C C . GLN A 1 80 ? 3.236 9.821 5.744 1.00 97.06 80 GLN A C 1
ATOM 586 O O . GLN A 1 80 ? 2.880 9.103 6.675 1.00 97.06 80 GLN A O 1
ATOM 591 N N . GLU A 1 81 ? 2.348 10.476 4.990 1.00 97.44 81 GLU A N 1
ATOM 592 C CA . GLU A 1 81 ? 0.893 10.413 5.228 1.00 97.44 81 GLU A CA 1
ATOM 593 C C . GLU A 1 81 ? 0.337 8.978 5.157 1.00 97.44 81 GLU A C 1
ATOM 595 O O . GLU A 1 81 ? -0.500 8.572 5.967 1.00 97.44 81 GLU A O 1
ATOM 600 N N . ILE A 1 82 ? 0.787 8.183 4.177 1.00 97.31 82 ILE A N 1
ATOM 601 C CA . ILE A 1 82 ? 0.367 6.780 4.042 1.00 97.31 82 ILE A CA 1
ATOM 602 C C . ILE A 1 82 ? 0.909 5.944 5.204 1.00 97.31 82 ILE A C 1
ATOM 604 O O . ILE A 1 82 ? 0.187 5.096 5.728 1.00 97.31 82 ILE A O 1
ATOM 608 N N . LYS A 1 83 ? 2.152 6.187 5.629 1.00 97.06 83 LYS A N 1
ATOM 609 C CA . LYS A 1 83 ? 2.749 5.521 6.788 1.00 97.06 83 LYS A CA 1
ATOM 610 C C . LYS A 1 83 ? 1.953 5.797 8.066 1.00 97.06 83 LYS A C 1
ATOM 612 O O . LYS A 1 83 ? 1.622 4.854 8.775 1.00 97.06 83 LYS A O 1
ATOM 617 N N . GLU A 1 84 ? 1.591 7.050 8.322 1.00 97.25 84 GLU A N 1
ATOM 618 C CA . GLU A 1 84 ? 0.781 7.437 9.486 1.00 97.25 84 GLU A CA 1
ATOM 619 C C . GLU A 1 84 ? -0.600 6.775 9.469 1.00 97.25 84 GLU A C 1
ATOM 621 O O . GLU A 1 84 ? -1.067 6.272 10.493 1.00 97.25 84 GLU A O 1
ATOM 626 N N . LEU A 1 85 ? -1.235 6.693 8.292 1.00 97.12 85 LEU A N 1
ATOM 627 C CA . LEU A 1 85 ? -2.475 5.939 8.131 1.00 97.12 85 LEU A CA 1
ATOM 628 C C . LEU A 1 85 ? -2.285 4.461 8.502 1.00 97.12 85 LEU A C 1
ATOM 630 O O . LEU A 1 85 ? -3.085 3.928 9.266 1.00 97.12 85 LEU A O 1
ATOM 634 N N . LEU A 1 86 ? -1.247 3.800 7.986 1.00 96.31 86 LEU A N 1
ATOM 635 C CA . LEU A 1 86 ? -0.965 2.392 8.285 1.00 96.31 86 LEU A CA 1
ATOM 636 C C . LEU A 1 86 ? -0.715 2.167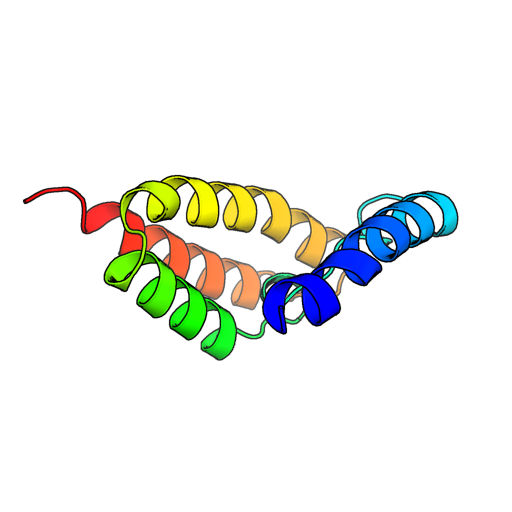 9.785 1.00 96.31 86 LEU A C 1
ATOM 638 O O . LEU A 1 86 ? -1.261 1.232 10.367 1.00 96.31 86 LEU A O 1
ATOM 642 N N . GLU A 1 87 ? 0.069 3.037 10.424 1.00 96.31 87 GLU A N 1
ATOM 643 C CA . GLU A 1 87 ? 0.370 2.951 11.858 1.00 96.31 87 GLU A CA 1
ATOM 644 C C . GLU A 1 87 ? -0.870 3.179 12.732 1.00 96.31 87 GLU A C 1
ATOM 646 O O . GLU A 1 87 ? -1.013 2.519 13.761 1.00 96.31 87 GLU A O 1
ATOM 651 N N . SER A 1 88 ? -1.820 4.015 12.298 1.00 96.12 88 SER A N 1
ATOM 652 C CA . SER A 1 88 ? -3.074 4.228 13.036 1.00 96.12 88 SER A CA 1
ATOM 653 C C . SER A 1 88 ? -3.931 2.961 13.189 1.00 96.12 88 SER A C 1
ATOM 655 O O . SER A 1 88 ? -4.664 2.848 14.170 1.00 96.12 88 SER A O 1
ATOM 657 N N . TYR A 1 89 ? -3.796 1.986 12.279 1.00 95.06 89 TYR A N 1
ATOM 658 C CA . TYR A 1 89 ? -4.499 0.698 12.342 1.00 95.06 89 TYR A CA 1
ATOM 659 C C . TYR A 1 89 ? -3.749 -0.373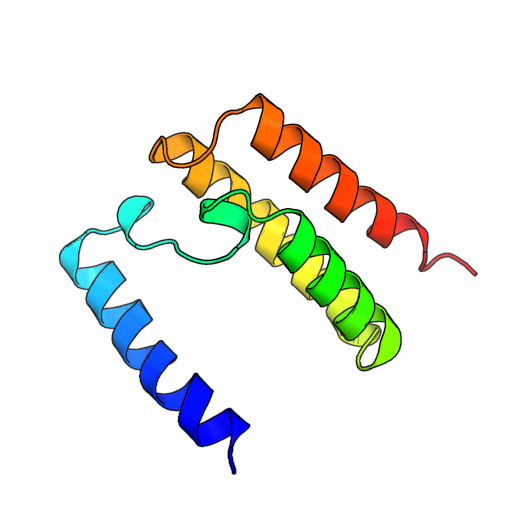 13.151 1.00 95.06 89 TYR A C 1
ATOM 661 O O . TYR A 1 89 ? -4.344 -1.395 13.473 1.00 95.06 89 TYR A O 1
ATOM 669 N N . ARG A 1 90 ? -2.474 -0.165 13.527 1.00 87.12 90 ARG A N 1
ATOM 670 C CA . ARG A 1 90 ? -1.762 -1.090 14.440 1.00 87.12 90 ARG A CA 1
ATOM 671 C C . ARG A 1 90 ? -2.307 -1.022 15.867 1.00 87.12 90 ARG A C 1
ATOM 673 O O . ARG A 1 90 ? -2.314 -2.017 16.580 1.00 87.12 90 ARG A O 1
ATOM 680 N N . SER A 1 91 ? -2.736 0.163 16.295 1.00 66.62 91 SER A N 1
ATOM 681 C CA . SER A 1 91 ? -3.148 0.429 17.680 1.00 66.62 91 SER A CA 1
ATOM 682 C C . SER A 1 91 ? -4.548 -0.092 18.019 1.00 66.62 91 SER A C 1
ATOM 684 O O . SER A 1 91 ? -4.983 0.032 19.161 1.00 66.62 91 SER A O 1
ATOM 686 N N . THR A 1 92 ? -5.276 -0.646 17.045 1.00 59.53 92 THR A N 1
ATOM 687 C CA . THR A 1 92 ? -6.649 -1.138 17.234 1.00 59.53 92 THR A CA 1
ATOM 688 C C . THR A 1 92 ? -6.702 -2.581 17.760 1.00 59.53 92 THR A C 1
ATOM 690 O O . THR A 1 92 ? -7.753 -3.002 18.227 1.00 59.53 92 THR A O 1
ATOM 693 N N . ASP A 1 93 ? -5.571 -3.299 17.794 1.00 54.12 93 ASP A N 1
ATOM 694 C CA . ASP A 1 93 ? -5.457 -4.684 18.294 1.00 54.12 93 ASP A CA 1
ATOM 695 C C . ASP A 1 93 ? -5.295 -4.785 19.831 1.00 54.12 93 ASP A C 1
ATOM 697 O O . ASP A 1 93 ? -4.936 -5.832 20.366 1.00 54.12 93 ASP A O 1
ATOM 701 N N . SER A 1 94 ? -5.513 -3.693 20.570 1.00 42.56 94 SER A N 1
ATOM 702 C CA . SER A 1 94 ? -5.367 -3.639 22.035 1.00 42.56 94 SER A CA 1
ATOM 703 C C . SER A 1 94 ? -6.688 -3.361 22.755 1.00 42.56 94 SER A C 1
ATOM 705 O O . SER A 1 94 ? -6.749 -2.416 23.540 1.00 42.56 94 SER A O 1
ATOM 707 N N . ILE A 1 95 ? -7.736 -4.156 22.502 1.00 36.84 95 ILE A N 1
ATOM 708 C CA . ILE A 1 95 ? -8.883 -4.336 23.419 1.00 36.84 95 ILE A CA 1
ATOM 709 C C . ILE A 1 95 ? -9.335 -5.795 23.381 1.00 36.84 95 ILE A C 1
ATOM 711 O O . ILE A 1 95 ? -9.618 -6.286 22.268 1.00 36.84 95 ILE A O 1
#

Foldseek 3Di:
DVVCVVCVVVVVLLVVLCVPPNPPRSQDDCLLQLVLVVLLVVLVCCVVPPVVCLVVSLVVSLVNNVRSVVVVNDDPVSSVVSNVVSVVSVVVPPD

Radius of gyration: 14.36 Å; chains: 1; bounding box: 28×32×41 Å

pLDDT: mean 92.68, std 10.25, range [36.84, 98.19]